Protein AF-A0A026X052-F1 (afdb_monomer)

pLDDT: mean 87.2, std 11.65, range [45.47, 97.06]

Structure (mmCIF, N/CA/C/O backbone):
data_AF-A0A026X052-F1
#
_entry.id   AF-A0A026X052-F1
#
loop_
_atom_site.group_PDB
_atom_site.id
_atom_site.type_symbol
_atom_site.label_atom_id
_atom_site.label_alt_id
_atom_site.label_comp_id
_atom_site.label_asym_id
_atom_site.label_entity_id
_atom_site.label_seq_id
_atom_site.pdbx_PDB_ins_code
_atom_site.Cartn_x
_atom_site.Cartn_y
_atom_site.Cartn_z
_atom_site.occupancy
_atom_site.B_iso_or_equiv
_atom_site.auth_seq_id
_atom_site.auth_comp_id
_atom_site.auth_asym_id
_atom_site.auth_atom_id
_atom_site.pdbx_PDB_model_num
ATOM 1 N N . SER A 1 1 ? -20.910 0.132 12.044 1.00 63.28 1 SER A N 1
ATOM 2 C CA . SER A 1 1 ? -20.099 -0.518 11.002 1.00 63.28 1 SER A CA 1
ATOM 3 C C . SER A 1 1 ? -19.038 -1.385 11.646 1.00 63.28 1 SER A C 1
ATOM 5 O O . SER A 1 1 ? -18.652 -1.091 12.771 1.00 63.28 1 SER A O 1
ATOM 7 N N . ASN A 1 2 ? -18.613 -2.471 10.999 1.00 88.94 2 ASN A N 1
ATOM 8 C CA . ASN A 1 2 ? -17.530 -3.306 11.518 1.00 88.94 2 ASN A CA 1
ATOM 9 C C . ASN A 1 2 ? -16.189 -2.691 11.087 1.00 88.94 2 ASN A C 1
ATOM 11 O O . ASN A 1 2 ? -15.789 -2.845 9.936 1.00 88.94 2 ASN A O 1
ATOM 15 N N . GLU A 1 3 ? -15.521 -1.986 12.002 1.00 94.38 3 GLU A N 1
ATOM 16 C CA . GLU A 1 3 ? -14.267 -1.265 11.729 1.00 94.38 3 GLU A CA 1
ATOM 17 C C . GLU A 1 3 ? -13.161 -2.180 11.178 1.00 94.38 3 GLU A C 1
ATOM 19 O O . GLU A 1 3 ? -12.372 -1.759 10.340 1.00 94.38 3 GLU A O 1
ATOM 24 N N . ILE A 1 4 ? -13.133 -3.463 11.560 1.00 95.19 4 ILE A N 1
ATOM 25 C CA . ILE A 1 4 ? -12.169 -4.426 11.005 1.00 95.19 4 ILE A CA 1
ATOM 26 C C . ILE A 1 4 ? -12.406 -4.635 9.506 1.00 95.19 4 ILE A C 1
ATOM 28 O O . ILE A 1 4 ? -11.457 -4.675 8.724 1.00 95.19 4 ILE A O 1
ATOM 32 N N . VAL A 1 5 ? -13.670 -4.724 9.083 1.00 95.19 5 VAL A N 1
ATOM 33 C CA . VAL A 1 5 ? -14.023 -4.846 7.660 1.00 95.19 5 VAL A CA 1
ATOM 34 C C . VAL A 1 5 ? -13.630 -3.579 6.906 1.00 95.19 5 VAL A C 1
ATOM 36 O O . VAL A 1 5 ? -13.082 -3.673 5.811 1.00 95.19 5 VAL A O 1
ATOM 39 N N . GLU A 1 6 ? -13.854 -2.404 7.495 1.00 94.38 6 GLU A N 1
ATOM 40 C CA . GLU A 1 6 ? -13.461 -1.119 6.900 1.00 94.38 6 GLU A CA 1
ATOM 41 C C . GLU A 1 6 ? -11.943 -1.020 6.705 1.00 94.38 6 GLU A C 1
ATOM 43 O O . GLU A 1 6 ? -11.488 -0.604 5.639 1.00 94.38 6 GLU A O 1
ATOM 48 N N . VAL A 1 7 ? -11.161 -1.475 7.689 1.00 95.62 7 VAL A N 1
ATOM 49 C CA . VAL A 1 7 ? -9.692 -1.501 7.625 1.00 95.62 7 VAL A CA 1
ATOM 50 C C . VAL A 1 7 ? -9.174 -2.470 6.556 1.00 95.62 7 VAL A C 1
ATOM 52 O O . VAL A 1 7 ? -8.194 -2.165 5.876 1.00 95.62 7 VAL A O 1
ATOM 55 N N . LEU A 1 8 ? -9.830 -3.618 6.362 1.00 95.62 8 LEU A N 1
ATOM 56 C CA . LEU A 1 8 ? -9.415 -4.628 5.379 1.00 95.62 8 LEU A CA 1
ATOM 57 C C . LEU A 1 8 ? -9.912 -4.346 3.951 1.00 95.62 8 LEU A C 1
ATOM 59 O O . LEU A 1 8 ? -9.327 -4.841 2.985 1.00 95.62 8 LEU A O 1
ATOM 63 N N . GLN A 1 9 ? -10.954 -3.528 3.784 1.00 95.38 9 GLN A N 1
ATOM 64 C CA . GLN A 1 9 ? -11.567 -3.257 2.481 1.00 95.38 9 GLN A CA 1
ATOM 65 C C . GLN A 1 9 ? -10.599 -2.681 1.421 1.00 95.38 9 GLN A C 1
ATOM 67 O O . GLN A 1 9 ? -10.696 -3.079 0.258 1.00 95.38 9 GLN A O 1
ATOM 72 N N . PRO A 1 10 ? -9.660 -1.762 1.736 1.00 94.56 10 PRO A N 1
ATOM 73 C CA . PRO A 1 10 ? -8.677 -1.293 0.760 1.00 94.56 10 PRO A CA 1
ATOM 74 C C . PRO A 1 10 ? -7.753 -2.403 0.256 1.00 94.56 10 PRO A C 1
ATOM 76 O O . PRO A 1 10 ? -7.392 -2.383 -0.920 1.00 94.56 10 PRO A O 1
ATOM 79 N N . LEU A 1 11 ? -7.390 -3.357 1.124 1.00 93.75 11 LEU A N 1
ATOM 80 C CA . LEU A 1 11 ? -6.576 -4.507 0.737 1.00 93.75 11 LEU A CA 1
ATOM 81 C C . LEU A 1 11 ? -7.355 -5.429 -0.197 1.00 93.75 11 LEU A C 1
ATOM 83 O O . LEU A 1 11 ? -6.819 -5.787 -1.237 1.00 93.75 11 LEU A O 1
ATOM 87 N N . GLU A 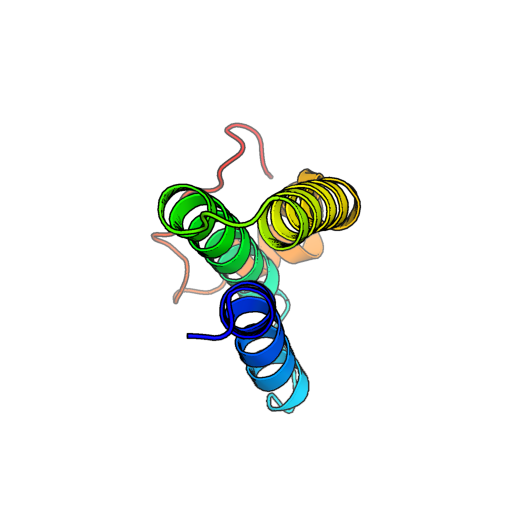1 12 ? -8.605 -5.765 0.134 1.00 95.31 12 GLU A N 1
ATOM 88 C CA . GLU A 1 12 ? -9.451 -6.614 -0.722 1.00 95.31 12 GLU A CA 1
ATOM 89 C C . GLU A 1 12 ? -9.633 -6.010 -2.118 1.00 95.31 12 GLU A C 1
ATOM 91 O O . GLU A 1 12 ? -9.440 -6.694 -3.120 1.00 95.31 12 GLU A O 1
ATOM 96 N N . LYS A 1 13 ? -9.915 -4.706 -2.201 1.00 92.75 13 LYS A N 1
ATOM 97 C CA . LYS A 1 13 ? -10.056 -4.018 -3.492 1.00 92.75 13 LYS A CA 1
ATOM 98 C C . LYS A 1 13 ? -8.767 -4.067 -4.304 1.00 92.75 13 LYS A C 1
ATOM 100 O O . LYS A 1 13 ? -8.813 -4.307 -5.507 1.00 92.75 13 LYS A O 1
ATOM 105 N N . LEU A 1 14 ? -7.626 -3.838 -3.653 1.00 92.25 14 LEU A N 1
ATOM 106 C CA . LEU A 1 14 ? -6.329 -3.897 -4.316 1.00 92.25 14 LEU A CA 1
ATOM 107 C C . LEU A 1 14 ? -6.014 -5.313 -4.809 1.00 92.25 14 LEU A C 1
ATOM 109 O O . LEU A 1 14 ? -5.599 -5.477 -5.952 1.00 92.25 14 LEU A O 1
ATOM 113 N N . THR A 1 15 ? -6.194 -6.332 -3.967 1.00 91.44 15 THR A N 1
ATOM 114 C CA . THR A 1 15 ? -5.906 -7.717 -4.353 1.00 91.44 15 THR A CA 1
ATOM 115 C C . THR A 1 15 ? -6.848 -8.187 -5.447 1.00 91.44 15 THR A C 1
ATOM 117 O O . THR A 1 15 ? -6.409 -8.894 -6.344 1.00 91.44 15 THR A O 1
ATOM 120 N N . ARG A 1 16 ? -8.111 -7.755 -5.441 1.00 91.00 16 ARG A N 1
ATOM 121 C CA . ARG A 1 16 ? -9.054 -8.051 -6.521 1.00 91.00 16 ARG A CA 1
ATOM 122 C C . ARG A 1 16 ? -8.650 -7.414 -7.849 1.00 91.00 16 ARG A C 1
ATOM 124 O O . ARG A 1 16 ? -8.747 -8.090 -8.867 1.00 91.00 16 ARG A O 1
ATOM 131 N N . GLU A 1 17 ? -8.180 -6.167 -7.844 1.00 86.88 17 GLU A N 1
ATOM 132 C CA . GLU A 1 17 ? -7.639 -5.509 -9.044 1.00 86.88 17 GLU A CA 1
ATOM 133 C C . GLU A 1 17 ? -6.421 -6.282 -9.577 1.00 86.88 17 GLU A C 1
ATOM 135 O O . GLU A 1 17 ? -6.384 -6.690 -10.734 1.00 86.88 17 GLU A O 1
ATOM 140 N N . VAL A 1 18 ? -5.456 -6.575 -8.698 1.00 86.56 18 VAL A N 1
ATOM 141 C CA . VAL A 1 18 ? -4.208 -7.274 -9.043 1.00 86.56 18 VAL A CA 1
ATOM 142 C C . VAL A 1 18 ? -4.474 -8.706 -9.527 1.00 86.56 18 VAL A C 1
ATOM 144 O O . VAL A 1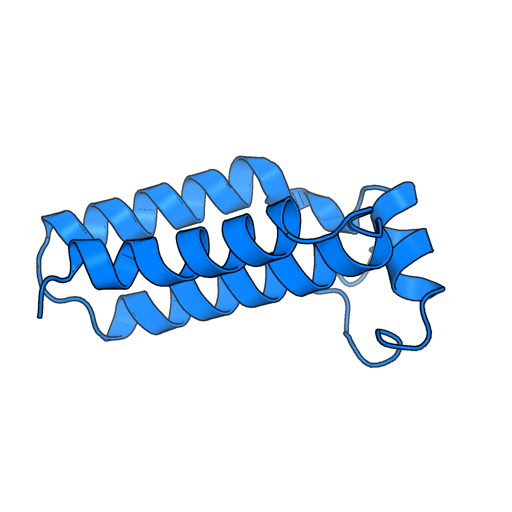 18 ? -3.887 -9.146 -10.507 1.00 86.56 18 VAL A O 1
ATOM 147 N N . CYS A 1 19 ? -5.373 -9.445 -8.882 1.00 85.69 19 CYS A N 1
ATOM 148 C CA . CYS A 1 19 ? -5.696 -10.819 -9.272 1.00 85.69 19 CYS A CA 1
ATOM 149 C C . CYS A 1 19 ? -6.669 -10.898 -10.461 1.00 85.69 19 CYS A C 1
ATOM 151 O O . CYS A 1 19 ? -6.740 -11.935 -11.117 1.00 85.69 19 CYS A O 1
ATOM 153 N N . GLY A 1 20 ? -7.444 -9.841 -10.720 1.00 79.94 20 GLY A N 1
ATOM 154 C CA . GLY A 1 20 ? -8.389 -9.766 -11.836 1.00 79.94 20 GLY A CA 1
ATOM 155 C C . GLY A 1 20 ? -7.734 -9.393 -13.167 1.00 79.94 20 GLY A C 1
ATOM 156 O O . GLY A 1 20 ? -8.293 -9.664 -14.231 1.00 79.94 20 GLY A O 1
ATOM 157 N N . GLU A 1 21 ? -6.544 -8.795 -13.132 1.00 74.75 21 GLU A N 1
ATOM 158 C CA . GLU A 1 21 ? -5.790 -8.458 -14.332 1.00 74.75 21 GLU A CA 1
ATOM 159 C C . GLU A 1 21 ? -5.039 -9.671 -14.889 1.00 74.75 21 GLU A C 1
ATOM 161 O O . GLU A 1 21 ? -4.211 -10.284 -14.221 1.00 74.75 21 GLU A O 1
ATOM 166 N N . ARG A 1 22 ? -5.267 -9.975 -16.176 1.00 64.69 22 ARG A N 1
ATOM 167 C CA . ARG A 1 22 ? -4.576 -11.067 -16.889 1.00 64.69 22 ARG A CA 1
ATOM 168 C C . ARG A 1 22 ? -3.050 -10.897 -16.890 1.00 64.69 22 ARG A C 1
ATOM 170 O O . ARG A 1 22 ? -2.331 -11.887 -16.939 1.00 64.69 22 ARG A O 1
ATOM 177 N N . PHE A 1 23 ? -2.588 -9.648 -16.821 1.00 59.91 23 PHE A N 1
ATOM 178 C CA . PHE A 1 23 ? -1.203 -9.261 -16.580 1.00 59.91 23 PHE A CA 1
ATOM 179 C C . PHE A 1 23 ? -1.213 -7.950 -15.797 1.00 59.91 23 PHE A C 1
ATOM 181 O O . PHE A 1 23 ? -1.508 -6.901 -16.371 1.00 59.91 23 PHE A O 1
ATOM 188 N N . VAL A 1 24 ? -0.885 -7.986 -14.506 1.00 62.50 24 VAL A N 1
ATOM 189 C CA . VAL A 1 24 ? -0.615 -6.745 -13.773 1.00 62.50 24 VAL A CA 1
ATOM 190 C C . VAL A 1 24 ? 0.649 -6.151 -14.364 1.00 62.50 24 VAL A C 1
ATOM 192 O O . VAL A 1 24 ? 1.740 -6.706 -14.215 1.00 62.50 24 VAL A O 1
ATOM 195 N N . THR A 1 25 ? 0.510 -5.043 -15.087 1.00 77.50 25 THR A N 1
ATOM 196 C CA . THR A 1 25 ? 1.679 -4.377 -15.655 1.00 77.50 25 THR A CA 1
ATOM 197 C C . THR A 1 25 ? 2.516 -3.816 -14.510 1.00 77.50 25 THR A C 1
ATOM 199 O O . THR A 1 25 ? 1.981 -3.167 -13.612 1.00 77.50 25 THR A O 1
ATOM 202 N N . ALA A 1 26 ? 3.835 -4.038 -14.537 1.00 85.81 26 ALA A N 1
ATOM 203 C CA . ALA A 1 26 ? 4.762 -3.517 -13.523 1.00 85.81 26 ALA A CA 1
ATOM 204 C C . ALA A 1 26 ? 4.581 -2.002 -13.288 1.00 85.81 26 ALA A C 1
ATOM 206 O O . ALA A 1 26 ? 4.738 -1.518 -12.170 1.00 85.81 26 ALA A O 1
ATOM 207 N N . SER A 1 27 ? 4.131 -1.279 -14.319 1.00 89.00 27 SER A N 1
ATOM 208 C CA . SER A 1 27 ? 3.784 0.141 -14.270 1.00 89.00 27 SER A CA 1
ATO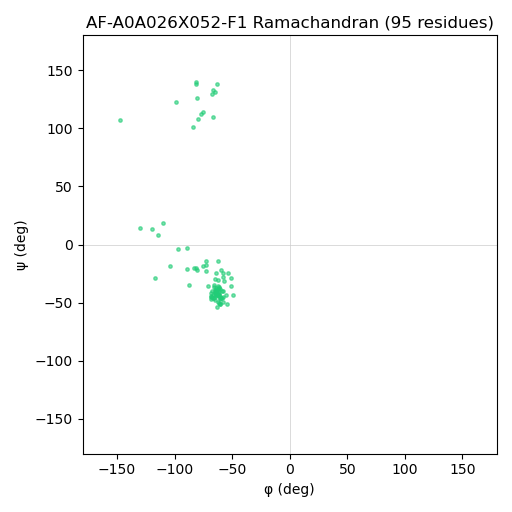M 209 C C . SER A 1 27 ? 2.669 0.528 -13.291 1.00 89.00 27 SER A C 1
ATOM 211 O O . SER A 1 27 ? 2.577 1.686 -12.899 1.00 89.00 27 SER A O 1
ATOM 213 N N . LYS A 1 28 ? 1.803 -0.408 -12.886 1.00 89.06 28 LYS A N 1
ATOM 214 C CA . LYS A 1 28 ? 0.685 -0.148 -11.963 1.00 89.06 28 LYS A CA 1
ATOM 215 C C . LYS A 1 28 ? 1.059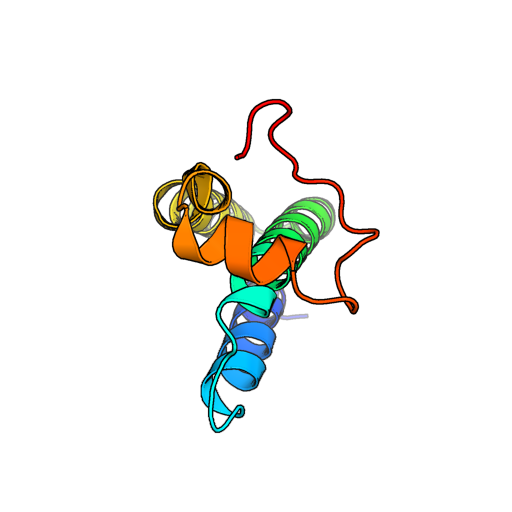 -0.312 -10.498 1.00 89.06 28 LYS A C 1
ATOM 217 O O . LYS A 1 28 ? 0.370 0.230 -9.638 1.00 89.06 28 LYS A O 1
ATOM 222 N N . ILE A 1 29 ? 2.127 -1.049 -10.202 1.00 89.94 29 ILE A N 1
ATOM 223 C CA . ILE A 1 29 ? 2.463 -1.450 -8.833 1.00 89.94 29 ILE A CA 1
ATOM 224 C C . ILE A 1 29 ? 2.724 -0.229 -7.947 1.00 89.94 29 ILE A C 1
ATOM 226 O O . ILE A 1 29 ? 2.098 -0.104 -6.896 1.00 89.94 29 ILE A O 1
ATOM 230 N N . ILE A 1 30 ? 3.577 0.705 -8.379 1.00 91.56 30 ILE A N 1
ATOM 231 C CA . ILE A 1 30 ? 3.887 1.918 -7.603 1.00 91.56 30 ILE A CA 1
ATOM 232 C C . ILE A 1 30 ? 2.621 2.771 -7.361 1.00 91.56 30 ILE A C 1
ATOM 234 O O . ILE A 1 30 ? 2.316 3.048 -6.196 1.00 91.56 30 ILE A O 1
ATOM 238 N N . PRO A 1 31 ? 1.815 3.122 -8.389 1.00 91.31 31 PRO A N 1
ATOM 239 C CA . PRO A 1 31 ? 0.551 3.836 -8.190 1.00 91.31 31 PRO A CA 1
ATOM 240 C C . PRO A 1 31 ? -0.418 3.140 -7.226 1.00 91.31 31 PRO A C 1
ATOM 242 O O . PRO A 1 31 ? -1.017 3.789 -6.366 1.00 91.31 31 PRO A O 1
ATOM 245 N N . LEU A 1 32 ? -0.565 1.819 -7.346 1.00 91.88 32 LEU A N 1
ATOM 246 C CA . LEU A 1 32 ? -1.474 1.029 -6.519 1.00 91.88 32 LEU A CA 1
ATOM 247 C C . LEU A 1 32 ? -1.037 0.995 -5.049 1.00 91.88 32 LEU A C 1
ATOM 249 O O . LEU A 1 32 ? -1.866 1.197 -4.159 1.00 91.88 32 LEU A O 1
ATOM 253 N N . ILE A 1 33 ? 0.259 0.808 -4.785 1.00 92.62 33 ILE A N 1
ATOM 254 C CA . ILE A 1 33 ? 0.810 0.858 -3.426 1.00 92.62 33 ILE A CA 1
ATOM 255 C C . ILE A 1 33 ? 0.656 2.257 -2.822 1.00 92.62 33 ILE A C 1
ATOM 257 O O . ILE A 1 33 ? 0.255 2.377 -1.663 1.00 92.62 33 ILE A O 1
ATOM 261 N N . ASN A 1 34 ? 0.916 3.316 -3.592 1.00 91.62 34 ASN A N 1
ATOM 262 C CA . ASN A 1 34 ? 0.738 4.691 -3.118 1.00 91.62 34 ASN A CA 1
ATOM 263 C C . ASN A 1 34 ? -0.742 4.984 -2.808 1.00 91.62 34 ASN A C 1
ATOM 265 O O . ASN A 1 34 ? -1.058 5.580 -1.777 1.00 91.62 34 ASN A O 1
ATOM 269 N N . CYS A 1 35 ? -1.669 4.476 -3.626 1.00 91.69 35 CYS A N 1
ATOM 270 C CA . CYS A 1 35 ? -3.102 4.540 -3.338 1.00 91.69 35 CYS A CA 1
ATOM 271 C C . CYS A 1 35 ? -3.466 3.798 -2.040 1.00 91.69 35 CYS A C 1
ATOM 273 O O . CYS A 1 35 ? -4.228 4.325 -1.225 1.00 91.69 35 CYS A O 1
ATOM 275 N N . LEU A 1 36 ? -2.908 2.600 -1.825 1.00 93.50 36 LEU A N 1
ATOM 276 C CA . LEU A 1 36 ? -3.144 1.804 -0.621 1.00 93.50 36 LEU A CA 1
ATOM 277 C C . LEU A 1 36 ? -2.663 2.531 0.642 1.00 93.50 36 LEU A C 1
ATOM 279 O O . LEU A 1 36 ? -3.437 2.656 1.593 1.00 93.50 36 LEU A O 1
ATOM 283 N N . LYS A 1 37 ? -1.425 3.047 0.630 1.00 92.38 37 LYS A N 1
ATOM 284 C CA . LYS A 1 37 ? -0.834 3.816 1.741 1.00 92.38 37 LYS A CA 1
ATOM 285 C C . LYS A 1 37 ? -1.733 4.994 2.126 1.00 92.38 37 LYS A C 1
ATOM 287 O O . LYS A 1 37 ? -2.164 5.082 3.273 1.00 92.38 37 LYS A O 1
ATOM 292 N N . ASN A 1 38 ? -2.123 5.803 1.139 1.00 91.69 38 ASN A N 1
ATOM 293 C CA . ASN A 1 38 ? -2.983 6.970 1.345 1.00 91.69 38 ASN A CA 1
ATOM 294 C C . ASN A 1 38 ? -4.367 6.604 1.904 1.00 91.69 38 ASN A C 1
ATOM 296 O O . ASN A 1 38 ? -4.929 7.341 2.713 1.00 91.69 38 ASN A O 1
ATOM 300 N N . LYS A 1 39 ? -4.957 5.484 1.465 1.00 93.31 39 LYS A N 1
ATOM 301 C CA . LYS A 1 39 ? -6.261 5.034 1.978 1.00 93.31 39 LYS A CA 1
ATOM 302 C C . LYS A 1 39 ? -6.175 4.584 3.432 1.00 93.31 39 LYS A C 1
ATOM 304 O O . LYS A 1 39 ? -7.040 4.957 4.217 1.00 93.31 39 LYS A O 1
ATOM 309 N N . ILE A 1 40 ? -5.150 3.814 3.787 1.00 93.19 40 ILE A N 1
ATOM 310 C CA . ILE A 1 40 ? -4.970 3.314 5.157 1.00 93.19 40 ILE A CA 1
ATOM 311 C C . ILE A 1 40 ? -4.656 4.462 6.121 1.00 93.19 40 ILE A C 1
ATOM 313 O O . ILE A 1 40 ? -5.215 4.509 7.213 1.00 93.19 40 ILE A O 1
ATOM 317 N N . GLU A 1 41 ? -3.840 5.429 5.699 1.00 92.00 41 GLU A N 1
ATOM 318 C CA . GLU A 1 41 ? -3.565 6.631 6.492 1.00 92.00 41 GLU A CA 1
ATOM 319 C C . GLU A 1 41 ? -4.842 7.437 6.772 1.00 92.00 41 GLU A C 1
ATOM 321 O O . GLU A 1 41 ? -5.113 7.794 7.917 1.00 92.00 41 GLU A O 1
ATOM 326 N N . LYS A 1 42 ? -5.685 7.650 5.752 1.00 92.25 42 LYS A N 1
ATOM 327 C CA . LYS A 1 42 ? -6.980 8.332 5.919 1.00 92.25 42 LYS A CA 1
ATOM 328 C C . LYS A 1 42 ? -7.941 7.562 6.823 1.00 92.25 42 LYS A C 1
ATOM 330 O O . LYS A 1 42 ? -8.659 8.185 7.603 1.00 92.25 42 LYS A O 1
ATOM 335 N N . LEU A 1 43 ? -7.952 6.228 6.740 1.00 91.69 43 LEU A N 1
ATOM 336 C CA . LEU A 1 43 ? -8.804 5.393 7.590 1.00 91.69 43 LEU A CA 1
ATOM 337 C C . LEU A 1 43 ? -8.473 5.567 9.068 1.00 91.69 43 LEU A C 1
ATOM 339 O O . LEU A 1 43 ? -9.397 5.623 9.876 1.00 91.69 43 LEU A O 1
ATOM 343 N N . ARG A 1 44 ? -7.193 5.738 9.420 1.00 91.25 44 ARG A N 1
ATOM 344 C CA . ARG A 1 44 ? -6.754 5.913 10.812 1.00 91.25 44 ARG A CA 1
ATOM 345 C C . ARG A 1 44 ? -7.529 7.005 11.559 1.00 91.25 44 ARG A C 1
ATOM 347 O O . ARG A 1 44 ? -7.818 6.829 12.735 1.00 91.25 44 ARG A O 1
ATOM 354 N N . GLY A 1 45 ? -7.907 8.096 10.886 1.00 90.81 45 GLY A N 1
ATOM 355 C CA . GLY A 1 45 ? -8.684 9.189 11.487 1.00 90.81 45 GLY A CA 1
ATOM 356 C C . GLY A 1 45 ? -10.161 8.867 11.764 1.00 90.81 45 GLY A C 1
ATOM 357 O O . GLY A 1 45 ? -10.820 9.614 12.480 1.00 90.81 45 GLY A O 1
ATOM 358 N N . SER A 1 46 ? -10.688 7.776 11.202 1.00 90.12 46 SER A N 1
ATOM 359 C CA . SER A 1 46 ? -12.095 7.364 11.329 1.00 90.12 46 SER A CA 1
ATOM 360 C C . SER A 1 46 ? -12.330 6.199 12.297 1.00 90.12 46 SER A C 1
ATOM 362 O O . SER A 1 46 ? -13.456 6.022 12.761 1.00 90.12 46 SER A O 1
ATOM 364 N N . ILE A 1 47 ? -11.282 5.435 12.624 1.00 95.19 47 ILE A N 1
ATOM 365 C CA . ILE A 1 47 ? -11.348 4.249 13.488 1.00 95.19 47 ILE A CA 1
ATOM 366 C C . ILE A 1 47 ? -11.346 4.649 14.967 1.00 95.19 47 ILE A C 1
ATOM 368 O O . ILE A 1 47 ? -10.570 5.513 15.379 1.00 95.19 47 ILE A O 1
ATOM 372 N N . LYS A 1 48 ? -12.187 3.998 15.779 1.00 94.38 48 LYS A N 1
ATOM 373 C CA . LYS A 1 48 ? -12.335 4.298 17.213 1.00 94.38 48 LYS A CA 1
ATOM 374 C C . LYS A 1 48 ? -11.938 3.139 18.122 1.00 94.38 48 LYS A C 1
ATOM 376 O O . LYS A 1 48 ? -11.528 3.378 19.255 1.00 94.38 48 LYS A O 1
ATOM 381 N N . THR A 1 49 ? -12.075 1.892 17.672 1.00 96.19 49 THR A N 1
ATOM 382 C CA . THR A 1 49 ? -11.765 0.725 18.507 1.00 96.19 49 THR A CA 1
ATOM 383 C C . THR A 1 49 ? -10.270 0.425 18.529 1.00 96.19 49 THR A C 1
ATOM 385 O O . THR A 1 49 ? -9.584 0.453 17.506 1.00 96.19 49 THR A O 1
ATOM 388 N N . GLN A 1 50 ? -9.758 0.066 19.710 1.00 95.56 50 GLN A N 1
ATOM 389 C CA . GLN A 1 50 ? -8.334 -0.217 19.901 1.00 95.56 50 GLN A CA 1
ATOM 390 C C . GLN A 1 50 ? -7.843 -1.385 19.035 1.00 95.56 50 GLN A C 1
ATOM 392 O O . GLN A 1 50 ? -6.737 -1.343 18.499 1.00 95.56 50 GLN A O 1
ATOM 397 N N . THR A 1 51 ? -8.668 -2.420 18.868 1.00 96.31 51 THR A N 1
ATOM 398 C CA . THR A 1 51 ? -8.341 -3.575 18.023 1.00 96.31 51 THR A CA 1
ATOM 399 C C . THR A 1 51 ? -8.172 -3.171 16.560 1.00 96.31 51 THR A C 1
ATOM 401 O O . THR A 1 51 ? -7.216 -3.594 15.915 1.00 96.31 51 THR A O 1
ATOM 404 N N . ALA A 1 52 ? -9.061 -2.325 16.034 1.00 96.12 52 ALA A N 1
ATOM 405 C CA . ALA A 1 52 ? -8.960 -1.854 14.659 1.00 96.12 52 ALA A CA 1
ATOM 406 C C . ALA A 1 52 ? -7.793 -0.869 14.470 1.00 96.12 52 ALA A C 1
ATOM 408 O O . ALA A 1 52 ? -7.117 -0.936 13.447 1.00 96.12 52 ALA A O 1
ATOM 409 N N . LEU A 1 53 ? -7.491 -0.023 15.463 1.00 96.69 53 LEU A N 1
ATOM 410 C CA . LEU A 1 53 ? -6.295 0.832 15.445 1.00 96.69 53 LEU A CA 1
ATOM 411 C C . LEU A 1 53 ? -5.006 0.003 15.390 1.00 96.69 53 LEU A C 1
ATOM 413 O O . LEU A 1 53 ? -4.160 0.244 14.532 1.00 96.69 53 LEU A O 1
ATOM 417 N N . SER A 1 54 ? -4.896 -1.029 16.232 1.00 97.06 54 SER A N 1
ATOM 418 C CA . SER A 1 54 ? -3.760 -1.957 16.200 1.00 97.06 54 SER A CA 1
ATOM 419 C C . SER A 1 54 ? -3.626 -2.638 14.834 1.00 97.06 54 SER A C 1
ATOM 421 O O . SER A 1 54 ? -2.518 -2.748 14.307 1.00 97.06 54 SER A O 1
ATOM 423 N N . LEU A 1 55 ? -4.742 -3.031 14.210 1.00 96.69 55 LEU A N 1
ATOM 424 C CA . LEU A 1 55 ? -4.729 -3.589 12.859 1.00 96.69 55 LEU A CA 1
ATOM 425 C C . LEU A 1 55 ? -4.226 -2.579 11.813 1.00 96.69 55 LEU A C 1
ATOM 427 O O . LEU A 1 55 ? -3.422 -2.954 10.960 1.00 96.69 55 LEU A O 1
ATOM 431 N N . VAL A 1 56 ? -4.660 -1.315 11.879 1.00 96.69 56 VAL A N 1
ATOM 432 C CA . VAL A 1 56 ? -4.165 -0.244 10.994 1.00 96.69 56 VAL A CA 1
ATOM 433 C C . VAL A 1 56 ? -2.652 -0.088 11.135 1.00 96.69 56 VAL A C 1
ATOM 435 O O . VAL A 1 56 ? -1.951 -0.125 10.123 1.00 96.69 56 VAL A O 1
ATOM 438 N N . ASP A 1 57 ? -2.140 0.004 12.364 1.00 96.06 57 ASP A N 1
ATOM 439 C CA . ASP A 1 57 ? -0.705 0.167 12.621 1.00 96.06 57 ASP A CA 1
ATOM 440 C C . ASP A 1 57 ? 0.096 -1.048 12.099 1.00 96.06 57 ASP A C 1
ATOM 442 O O . ASP A 1 57 ? 1.119 -0.897 11.422 1.00 96.06 57 ASP A O 1
ATOM 446 N N . HIS A 1 58 ? -0.397 -2.274 12.322 1.00 96.56 58 HIS A N 1
ATOM 447 C CA . HIS A 1 58 ? 0.218 -3.491 11.779 1.00 96.56 58 HIS A CA 1
ATOM 448 C C . HIS A 1 58 ? 0.220 -3.528 10.244 1.00 96.56 58 HIS A C 1
ATOM 450 O O . HIS A 1 58 ? 1.205 -3.970 9.638 1.00 96.56 58 HIS A O 1
ATOM 456 N N . LEU A 1 59 ? -0.851 -3.057 9.600 1.00 95.62 59 LEU A N 1
ATOM 457 C CA . LEU A 1 59 ? -0.933 -2.974 8.142 1.00 95.62 59 LEU A CA 1
ATOM 458 C C . LEU A 1 59 ? 0.025 -1.923 7.581 1.00 95.62 59 LEU A C 1
ATOM 460 O O . LEU A 1 59 ? 0.746 -2.221 6.628 1.00 95.62 59 LEU A O 1
ATOM 464 N N . GLN A 1 60 ? 0.089 -0.732 8.181 1.00 95.12 60 GLN A N 1
ATOM 465 C CA . GLN A 1 60 ? 1.032 0.314 7.774 1.00 95.12 60 GLN A CA 1
ATOM 466 C C . GLN A 1 60 ? 2.480 -0.179 7.871 1.00 95.12 60 GLN A C 1
ATOM 468 O O . GLN A 1 60 ? 3.238 -0.055 6.905 1.00 95.12 60 GLN A O 1
ATOM 473 N N . ASN A 1 61 ? 2.834 -0.833 8.982 1.00 96.38 61 ASN A N 1
ATOM 474 C CA . ASN A 1 61 ? 4.153 -1.436 9.169 1.00 96.38 61 ASN A CA 1
ATOM 475 C C . ASN A 1 61 ? 4.443 -2.517 8.121 1.00 96.38 61 ASN A C 1
ATOM 477 O O . ASN A 1 61 ? 5.511 -2.519 7.511 1.00 96.38 61 ASN A O 1
ATOM 481 N N . SER A 1 62 ? 3.481 -3.402 7.851 1.00 95.69 62 SER A N 1
ATOM 482 C CA . SER A 1 62 ? 3.635 -4.466 6.850 1.00 95.69 62 SER A CA 1
ATOM 483 C C . SER A 1 62 ? 3.817 -3.914 5.433 1.00 95.69 62 SER A C 1
ATOM 485 O O . SER A 1 62 ? 4.641 -4.420 4.671 1.00 95.69 62 SER A O 1
ATOM 487 N N . ILE A 1 63 ? 3.075 -2.864 5.077 1.00 94.50 63 ILE A N 1
ATOM 488 C CA . ILE A 1 63 ? 3.181 -2.199 3.773 1.00 94.50 63 ILE A CA 1
ATOM 489 C C . ILE A 1 63 ? 4.513 -1.469 3.646 1.00 94.50 63 ILE A C 1
ATOM 491 O O . ILE A 1 63 ? 5.144 -1.546 2.595 1.00 94.50 63 ILE A O 1
ATOM 495 N N . SER A 1 64 ? 4.962 -0.788 4.699 1.00 94.00 64 SER A N 1
ATOM 496 C CA . SER A 1 64 ? 6.267 -0.127 4.714 1.00 94.00 64 SER A CA 1
ATOM 497 C C . SER A 1 64 ? 7.408 -1.142 4.593 1.00 94.00 64 SER A C 1
ATOM 499 O O . SER A 1 64 ? 8.302 -0.977 3.768 1.00 94.00 64 SER A O 1
ATOM 501 N N . MET A 1 65 ? 7.334 -2.255 5.323 1.00 95.81 65 MET A N 1
ATOM 502 C CA . MET A 1 65 ? 8.360 -3.298 5.283 1.00 95.81 65 MET A CA 1
ATOM 503 C C . MET A 1 65 ? 8.459 -3.975 3.906 1.00 95.81 65 MET A C 1
ATOM 505 O O . MET A 1 65 ? 9.559 -4.242 3.432 1.00 95.81 65 MET A O 1
ATOM 509 N N . ARG A 1 66 ? 7.326 -4.217 3.231 1.00 93.62 66 ARG A N 1
ATOM 510 C CA . ARG A 1 66 ? 7.296 -4.901 1.922 1.00 93.62 66 ARG A CA 1
ATOM 511 C C . ARG A 1 66 ? 7.465 -3.964 0.727 1.00 93.62 66 ARG A C 1
ATOM 513 O O . ARG A 1 66 ? 8.051 -4.353 -0.276 1.00 93.62 66 ARG A O 1
ATOM 520 N N . PHE A 1 67 ? 6.935 -2.746 0.816 1.00 92.56 67 PHE A N 1
ATOM 521 C CA . PHE A 1 67 ? 6.814 -1.811 -0.309 1.00 92.56 67 PHE A CA 1
ATOM 522 C C . PHE A 1 67 ? 7.342 -0.403 0.010 1.00 92.56 67 PHE A C 1
ATOM 524 O O . PHE A 1 67 ? 7.054 0.557 -0.710 1.00 92.56 67 PHE A O 1
ATOM 531 N N . GLY A 1 68 ? 8.091 -0.230 1.099 1.00 89.12 68 GLY A N 1
ATOM 532 C CA . GLY A 1 68 ? 8.710 1.050 1.460 1.00 89.12 68 GLY A CA 1
ATOM 533 C C . GLY A 1 68 ? 9.768 1.497 0.454 1.00 89.12 68 GLY A C 1
ATOM 534 O O . GLY A 1 68 ? 9.915 2.688 0.220 1.00 89.12 68 GLY A O 1
ATOM 535 N N . GLN A 1 69 ? 10.433 0.537 -0.192 1.00 91.50 69 GLN A N 1
ATOM 536 C CA . GLN A 1 69 ? 11.498 0.757 -1.175 1.00 91.50 69 GLN A CA 1
ATOM 537 C C . GLN A 1 69 ? 11.057 0.398 -2.606 1.00 91.50 69 GLN A C 1
ATOM 539 O O . GLN A 1 69 ? 11.891 0.173 -3.475 1.00 91.50 69 GLN A O 1
ATOM 544 N N . ILE A 1 70 ? 9.745 0.306 -2.864 1.00 90.88 70 ILE A N 1
ATOM 545 C CA . ILE A 1 70 ? 9.217 -0.127 -4.170 1.00 90.88 70 ILE A CA 1
ATOM 546 C C . ILE A 1 70 ? 9.621 0.820 -5.310 1.00 90.88 70 ILE A C 1
ATOM 548 O O . ILE A 1 70 ? 9.820 0.370 -6.432 1.00 90.88 70 ILE A O 1
ATOM 552 N N . GLU A 1 71 ? 9.795 2.109 -5.008 1.00 89.50 71 GLU A N 1
ATOM 553 C CA . GLU A 1 71 ? 10.258 3.131 -5.956 1.00 89.50 71 GLU A CA 1
ATOM 554 C C . GLU A 1 71 ? 11.757 2.998 -6.285 1.00 89.50 71 GLU A C 1
ATOM 556 O O . GLU A 1 71 ? 12.186 3.482 -7.320 1.00 89.50 71 GLU A O 1
ATOM 561 N N . ASN A 1 72 ? 12.535 2.273 -5.472 1.00 90.44 72 ASN A N 1
ATOM 562 C CA . ASN A 1 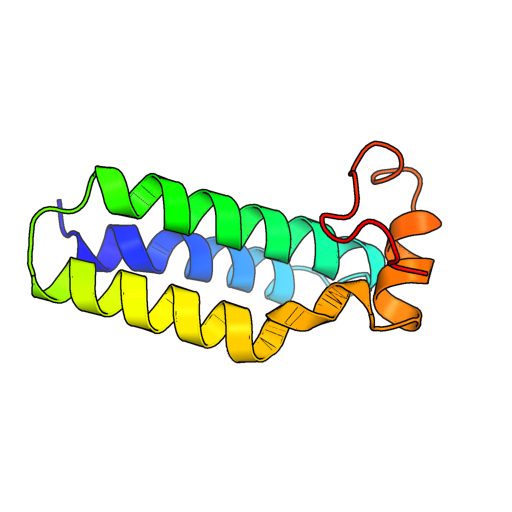72 ? 13.952 1.982 -5.735 1.00 90.44 72 ASN A CA 1
ATOM 563 C C . ASN A 1 72 ? 14.145 0.698 -6.557 1.00 90.44 72 ASN A C 1
ATOM 565 O O . ASN A 1 72 ? 15.265 0.331 -6.912 1.00 90.44 72 ASN A O 1
ATOM 569 N N . ASN A 1 73 ? 13.058 -0.014 -6.868 1.00 91.69 73 ASN A N 1
ATOM 570 C CA . ASN A 1 73 ? 13.111 -1.136 -7.788 1.00 91.69 73 ASN A CA 1
ATOM 571 C C . ASN A 1 73 ? 13.113 -0.611 -9.229 1.00 91.69 73 ASN A C 1
ATOM 573 O O . ASN A 1 73 ? 12.075 -0.184 -9.733 1.00 91.69 73 ASN A O 1
ATOM 577 N N . TYR A 1 74 ? 14.264 -0.717 -9.898 1.00 91.50 74 TYR A N 1
ATOM 578 C CA . TYR A 1 74 ? 14.474 -0.216 -11.260 1.00 91.50 74 TYR A CA 1
ATOM 579 C C . TYR A 1 74 ? 13.389 -0.649 -12.258 1.00 91.50 74 TYR A C 1
ATOM 581 O O . TYR A 1 74 ? 12.902 0.168 -13.037 1.00 91.50 74 TYR A O 1
ATOM 589 N N . ILE A 1 75 ? 12.966 -1.919 -12.220 1.00 91.12 75 ILE A N 1
ATOM 590 C CA . ILE A 1 75 ? 11.950 -2.445 -13.143 1.00 91.12 75 ILE A CA 1
ATOM 591 C C . ILE A 1 75 ? 10.603 -1.768 -12.885 1.00 91.12 75 ILE A C 1
ATOM 593 O O . ILE A 1 75 ? 9.943 -1.339 -13.832 1.00 91.12 75 ILE A O 1
ATOM 597 N N . MET A 1 76 ? 10.195 -1.655 -11.619 1.00 90.56 76 MET A N 1
ATOM 598 C CA . MET A 1 76 ? 8.925 -1.029 -11.245 1.00 90.56 76 MET A CA 1
ATOM 599 C C . MET A 1 76 ? 8.930 0.470 -11.550 1.00 90.56 76 MET A C 1
ATOM 601 O O . MET A 1 76 ? 7.972 0.968 -12.145 1.00 90.56 76 MET A O 1
ATOM 605 N N . ALA A 1 77 ? 10.006 1.173 -11.191 1.00 90.56 77 ALA A N 1
ATOM 606 C CA . ALA A 1 77 ? 10.161 2.605 -11.417 1.00 90.56 77 ALA A CA 1
ATOM 607 C C . ALA A 1 77 ? 10.179 2.933 -12.913 1.00 90.56 77 ALA A C 1
ATOM 609 O O . ALA A 1 77 ? 9.307 3.659 -13.389 1.00 90.56 77 ALA A O 1
ATOM 610 N N . THR A 1 78 ? 11.057 2.284 -13.682 1.00 90.06 78 THR A N 1
ATOM 611 C CA . THR A 1 78 ? 11.155 2.482 -15.136 1.00 90.06 78 THR A CA 1
ATOM 612 C C . THR A 1 78 ? 9.838 2.146 -15.834 1.00 90.06 78 THR A C 1
ATOM 614 O O . THR A 1 78 ? 9.347 2.935 -16.640 1.00 90.06 78 THR A O 1
ATOM 617 N N . SER A 1 79 ? 9.208 1.013 -15.499 1.00 90.88 79 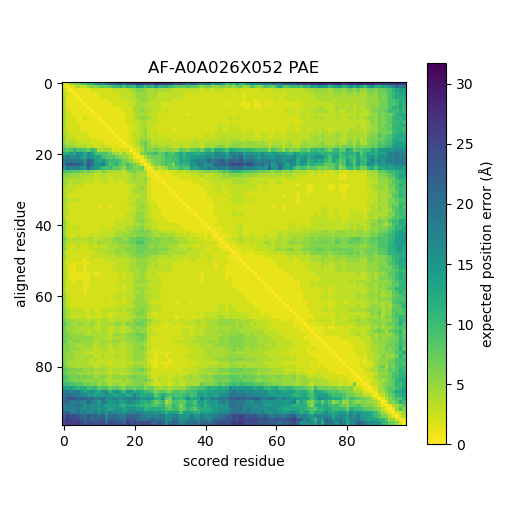SER A N 1
ATOM 618 C CA . SER A 1 79 ? 7.923 0.634 -16.107 1.00 90.88 79 SER A CA 1
ATOM 619 C C . SER A 1 79 ? 6.822 1.649 -15.798 1.00 90.88 79 SER A C 1
ATOM 621 O O . SER A 1 79 ? 6.013 1.957 -16.670 1.00 90.88 79 SER A O 1
ATOM 623 N N . THR A 1 80 ? 6.783 2.175 -14.570 1.00 90.81 80 THR A N 1
ATOM 624 C CA . THR A 1 80 ? 5.801 3.189 -14.154 1.00 90.81 80 THR A CA 1
ATOM 625 C C . THR A 1 80 ? 6.038 4.511 -14.881 1.00 90.81 80 THR A C 1
ATOM 627 O O . THR A 1 80 ? 5.090 5.082 -15.412 1.00 90.81 80 THR A O 1
ATOM 630 N N . THR A 1 81 ? 7.292 4.960 -14.971 1.00 88.56 81 THR A N 1
ATOM 631 C CA . THR A 1 81 ? 7.685 6.206 -15.650 1.00 88.56 81 THR A CA 1
ATOM 632 C C . THR A 1 81 ? 7.393 6.172 -17.149 1.00 88.56 81 THR A C 1
ATOM 634 O O . THR A 1 81 ? 6.927 7.161 -17.719 1.00 88.56 81 THR A O 1
ATOM 637 N N . LEU A 1 82 ? 7.651 5.036 -17.803 1.00 89.56 82 LEU A N 1
ATOM 638 C CA . LEU A 1 82 ? 7.422 4.874 -19.240 1.00 89.56 82 LEU A CA 1
ATOM 639 C C . LEU A 1 82 ? 5.936 4.77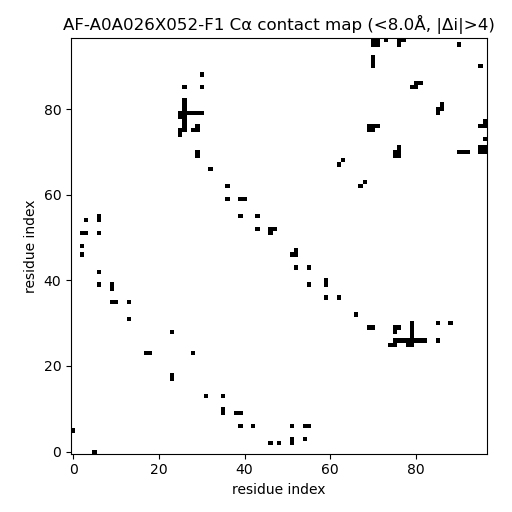7 -19.603 1.00 89.56 82 LEU A C 1
ATOM 641 O O . LEU A 1 82 ? 5.572 5.072 -20.742 1.00 89.56 82 LEU A O 1
ATOM 645 N N . ASP A 1 83 ? 5.071 4.386 -18.665 1.00 89.12 83 ASP A N 1
ATOM 646 C CA . ASP A 1 83 ? 3.636 4.270 -18.899 1.00 89.12 83 ASP A CA 1
ATOM 647 C C . ASP A 1 83 ? 2.972 5.661 -18.942 1.00 89.12 83 ASP A C 1
ATOM 649 O O . ASP A 1 83 ? 2.891 6.355 -17.922 1.00 89.12 83 ASP A O 1
ATOM 653 N N . PRO A 1 84 ? 2.431 6.097 -20.098 1.00 86.50 84 PRO A N 1
ATOM 654 C CA . PRO A 1 84 ? 1.852 7.431 -20.242 1.00 86.50 84 PRO A CA 1
ATOM 655 C C . PRO A 1 84 ? 0.714 7.725 -19.261 1.00 86.50 84 PRO A C 1
ATOM 657 O O . PRO A 1 84 ? 0.475 8.893 -18.945 1.00 86.50 84 PRO A O 1
ATOM 660 N N . ARG A 1 85 ? 0.029 6.683 -18.762 1.00 86.50 85 ARG A N 1
ATOM 661 C CA . ARG A 1 85 ? -1.063 6.809 -17.786 1.00 86.50 85 ARG A CA 1
ATOM 662 C C . ARG A 1 85 ? -0.584 7.383 -16.453 1.00 86.50 85 ARG A C 1
ATOM 664 O O . ARG A 1 85 ? -1.385 7.981 -15.738 1.00 86.50 85 ARG A O 1
ATOM 671 N N . PHE A 1 86 ? 0.703 7.237 -16.136 1.00 84.81 86 PHE A N 1
ATOM 672 C CA . PHE A 1 86 ? 1.267 7.587 -14.833 1.00 84.81 86 PHE A CA 1
ATOM 673 C C . PHE A 1 86 ? 2.264 8.750 -14.866 1.00 84.81 86 PHE A C 1
ATOM 675 O O . PHE A 1 86 ? 2.802 9.107 -13.827 1.00 84.81 86 PHE A O 1
ATOM 682 N N . LYS A 1 87 ? 2.422 9.449 -16.001 1.00 73.06 87 LYS A N 1
ATOM 683 C CA . LYS A 1 87 ? 3.322 10.618 -16.149 1.00 73.06 87 LYS A CA 1
ATOM 684 C C . LYS A 1 87 ? 3.129 11.745 -15.125 1.00 73.06 87 LYS A C 1
ATOM 686 O O . LYS A 1 87 ? 4.036 12.542 -14.925 1.00 73.06 87 LYS A O 1
ATOM 691 N N . LYS A 1 88 ? 1.936 11.861 -14.533 1.00 69.19 88 LYS A N 1
ATOM 692 C CA . LYS A 1 88 ? 1.605 12.881 -13.520 1.00 69.19 88 LYS A CA 1
ATOM 693 C C . LYS A 1 88 ? 1.732 12.376 -12.079 1.00 69.19 88 LY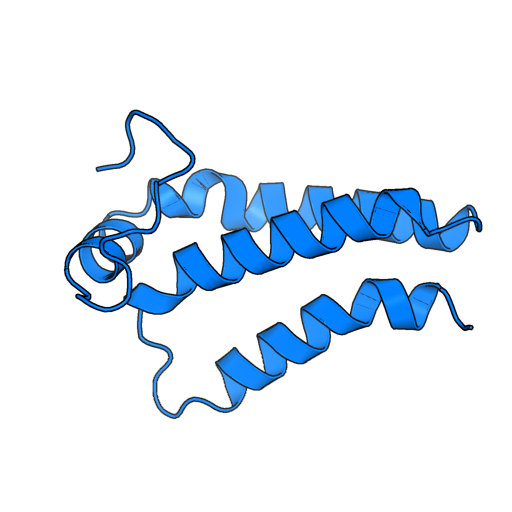S A C 1
ATOM 695 O O . LYS A 1 88 ? 1.494 13.151 -11.155 1.00 69.19 88 LYS A O 1
ATOM 700 N N . LEU A 1 89 ? 2.030 11.093 -11.870 1.00 68.94 89 LEU A N 1
ATOM 701 C CA . LEU A 1 89 ? 2.300 10.581 -10.533 1.00 68.94 89 LEU A CA 1
ATOM 702 C C . LEU A 1 89 ? 3.714 10.994 -10.135 1.00 68.94 89 LEU A C 1
ATOM 704 O O . LEU A 1 89 ? 4.693 10.532 -10.711 1.00 68.94 89 LEU A O 1
ATOM 708 N N . HIS A 1 90 ? 3.803 11.881 -9.147 1.00 62.97 90 HIS A N 1
ATOM 709 C CA . HIS A 1 90 ? 5.061 12.180 -8.481 1.00 62.97 90 HIS A CA 1
ATOM 710 C C . HIS A 1 90 ? 5.493 10.945 -7.686 1.00 62.97 90 HIS A C 1
ATOM 712 O O . HIS A 1 90 ? 4.698 10.383 -6.927 1.00 62.97 90 HIS A O 1
ATOM 718 N N . PHE A 1 91 ? 6.741 10.522 -7.874 1.00 66.50 91 PHE A N 1
ATOM 719 C CA . PHE A 1 91 ? 7.389 9.579 -6.971 1.00 66.50 91 PHE A CA 1
ATOM 720 C C . PHE A 1 91 ? 7.500 10.242 -5.597 1.00 66.50 91 PHE A C 1
ATOM 722 O O . PHE A 1 91 ? 7.783 11.439 -5.496 1.00 66.50 91 PHE A O 1
ATOM 729 N N . ASN A 1 92 ? 7.228 9.485 -4.537 1.00 68.12 92 ASN A N 1
ATOM 730 C CA . ASN A 1 92 ? 7.299 10.018 -3.180 1.00 68.12 92 ASN A CA 1
ATOM 731 C C . ASN A 1 92 ? 8.754 10.179 -2.713 1.00 68.12 92 ASN A C 1
ATOM 733 O O . ASN A 1 92 ? 9.006 10.915 -1.758 1.00 68.12 92 ASN A O 1
ATOM 737 N N . GLN A 1 93 ? 9.709 9.510 -3.368 1.00 66.69 93 GLN A N 1
ATOM 738 C CA . GLN A 1 93 ? 11.136 9.684 -3.116 1.00 66.69 93 GLN A CA 1
ATOM 739 C C . GLN A 1 93 ? 11.782 10.633 -4.143 1.00 66.69 93 GLN A C 1
ATOM 741 O O . GLN A 1 93 ? 11.772 10.334 -5.336 1.00 66.69 93 GLN A O 1
ATOM 746 N N . PRO A 1 94 ? 12.423 11.737 -3.703 1.00 53.06 94 PRO A N 1
ATOM 747 C CA . PRO A 1 94 ? 13.061 12.715 -4.597 1.00 53.06 94 PRO A CA 1
ATOM 748 C C . PRO A 1 94 ? 14.212 12.166 -5.458 1.00 53.06 94 PRO A C 1
ATOM 750 O O . PRO A 1 94 ? 14.658 12.849 -6.373 1.00 53.06 94 PRO A O 1
ATOM 753 N N . LEU A 1 95 ? 14.723 10.973 -5.134 1.00 56.97 95 LEU A N 1
ATOM 754 C CA . LEU A 1 95 ? 15.881 10.330 -5.768 1.00 56.97 95 LEU A CA 1
ATOM 755 C C . LEU A 1 95 ? 15.539 8.972 -6.408 1.00 56.97 95 LEU A C 1
ATOM 757 O O . LEU A 1 95 ? 16.450 8.204 -6.709 1.00 56.97 95 LEU A O 1
ATOM 761 N N . ALA A 1 96 ? 14.253 8.648 -6.581 1.00 53.00 96 ALA A N 1
ATOM 762 C CA . ALA A 1 96 ? 13.859 7.439 -7.302 1.00 53.00 96 ALA A CA 1
ATOM 763 C C . ALA A 1 96 ? 14.284 7.545 -8.782 1.00 53.00 96 ALA A C 1
ATOM 765 O O . ALA A 1 96 ? 14.047 8.574 -9.418 1.00 53.00 96 ALA A O 1
ATOM 766 N N . TYR A 1 97 ? 14.938 6.495 -9.289 1.00 45.47 97 TYR A N 1
ATOM 767 C CA . TYR A 1 97 ? 15.522 6.390 -10.636 1.00 45.47 97 TYR A CA 1
ATOM 768 C C . TYR A 1 97 ? 14.638 5.577 -11.584 1.00 45.47 97 TYR A C 1
ATOM 770 O O . TYR A 1 97 ? 14.233 4.457 -11.194 1.00 45.47 97 TYR A O 1
#

Nearest PDB structures (foldseek):
  4niq-assembly1_A  TM=6.008E-01  e=3.242E+00  Saccharomyces cerevisiae S288C
  2ymb-assembly1_D  TM=6.726E-01  e=7.149E+00  Homo sapiens
  4r42-assembly1_C-2  TM=5.948E-01  e=5.211E+00  Nostoc sp. PCC 7120 = FACHB-418
  6j42-assembly1_B-2  TM=5.939E-01  e=5.790E+00  Nostoc sp. PCC 7120 = FACHB-418
  7t10-assembly1_R  TM=3.685E-01  e=5.790E+00  Homo sapiens

Radius of gyration: 14.6 Å; Cα contacts (8 Å, |Δi|>4): 78; chains: 1; bounding box: 36×24×40 Å

Solvent-accessible surface area (backbone atoms only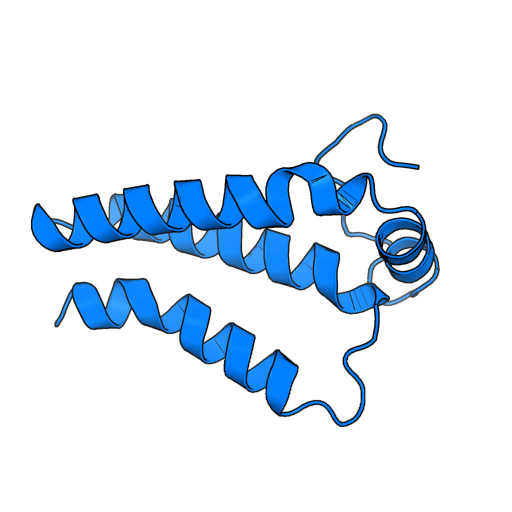 — not comparable to full-atom values): 5694 Å² total; per-residue (Å²): 132,64,58,60,58,62,68,45,45,63,56,54,54,49,51,49,54,53,71,67,39,96,67,68,53,53,38,48,52,62,61,51,52,54,51,49,52,55,49,55,59,59,46,60,81,72,61,82,53,70,70,43,48,52,49,50,53,53,48,54,51,50,48,43,76,74,50,62,59,48,52,68,34,55,67,40,27,46,38,20,62,70,33,80,92,40,67,82,64,76,70,93,52,98,79,56,90

InterPro domains:
  IPR012337 Ribonuclease H-like superfamily [SSF53098] (3-91)

Mean predicted aligned error: 5.37 Å

Foldseek 3Di:
DPLQCVLCVLVVVLVCVCVVDPDDQLLCPQVSLVVSLVSLVVSCVVDDDPVSNVVSVVVNVVSCVVCVCVLQPPRSVVRNCPDPVNVPPDDPDPPRD

Secondary structure (DSSP, 8-state):
--HHHHHHHHHHHHHHHHHHSSS--HHHHHHHHHHHHHHHHHHHTT--SHHHHHHHHHHHHHHHHHHTTGGG-HHHHHHHHH-GGGTT---SSTT--

Sequence (97 aa):
SNEIVEVLQPLEKLTREVCGERFVTASKIIPLINCLKNKIEKLRGSIKTQTALSLVDHLQNSISMRFGQIENNYIMATSTTLDPRFKKLHFNQPLAY

Organism: Ooceraea biroi (NCBI:txid2015173)